Protein AF-A0A953HNF3-F1 (afdb_monomer_lite)

Secondary structure (DSSP, 8-state):
-EE-TTT--S---SSSPPPPGGGEE----SEEEEPPGGGSPTT-S--EEEE--HHHHHHHTTS-TT-EEEEEEE-TTS-EEEEEEEHHHHHHHHHHHHH---

Radius of gyration: 15.06 Å; chains: 1; bounding box: 33×38×39 Å

Sequence (102 aa):
MFRDEAKAPRAWLSGDGLAPASSRASVWATGVSAADAALLAEGRRAGDAWRFPASAADRLARLDPRETFLIEFHFRDGSVARASFEAGDFAAGRAFMAMGAL

pLDDT: mean 91.57, std 6.81, range [53.19, 96.75]

Foldseek 3Di:
DAFQCVQPVDADQPAQDGDPPVRDDDFAFPDKDWDDPVPDDPPDPTDIDTHTDVVVLVVLQPHDQNGKDKDWDADPVRDIDIDIDGSVVSVVVVVDVVVPDD

Structure (mmCIF, N/CA/C/O backbone):
data_AF-A0A953HNF3-F1
#
_entry.id   AF-A0A953HNF3-F1
#
loop_
_atom_site.group_PDB
_atom_site.id
_atom_site.type_symbol
_atom_site.label_atom_id
_atom_site.label_alt_id
_atom_site.label_comp_id
_atom_site.label_asym_id
_atom_site.label_entity_id
_atom_site.label_seq_id
_atom_site.pdbx_PDB_ins_code
_atom_site.Cartn_x
_atom_site.Cartn_y
_atom_site.Cartn_z
_atom_site.occupancy
_atom_site.B_iso_or_equiv
_atom_site.auth_seq_id
_atom_site.auth_comp_id
_atom_site.auth_asym_id
_atom_site.auth_atom_id
_atom_site.pdbx_PDB_model_num
ATOM 1 N N . MET A 1 1 ? 1.333 6.003 -2.895 1.00 94.00 1 MET A N 1
ATOM 2 C CA . MET A 1 1 ? 2.217 6.700 -3.850 1.00 94.00 1 MET A CA 1
ATOM 3 C C . MET A 1 1 ? 3.617 6.117 -3.775 1.00 94.00 1 MET A C 1
ATOM 5 O O . MET A 1 1 ? 4.063 5.815 -2.678 1.00 94.00 1 MET A O 1
ATOM 9 N N . PHE A 1 2 ? 4.302 5.976 -4.907 1.00 95.44 2 PHE A N 1
ATOM 10 C CA . PHE A 1 2 ? 5.684 5.476 -4.997 1.00 95.44 2 PHE A CA 1
ATOM 11 C C . PHE A 1 2 ? 6.364 5.994 -6.276 1.00 95.44 2 PHE A C 1
ATOM 13 O O . PHE A 1 2 ? 5.689 6.602 -7.112 1.00 95.44 2 PHE A O 1
ATOM 20 N N . ARG A 1 3 ? 7.680 5.791 -6.437 1.00 96.06 3 ARG A N 1
ATOM 21 C CA . ARG A 1 3 ? 8.406 6.172 -7.662 1.00 96.06 3 ARG A CA 1
ATOM 22 C C . ARG A 1 3 ? 7.846 5.430 -8.878 1.00 96.06 3 ARG A C 1
ATOM 24 O O . ARG A 1 3 ? 7.698 4.215 -8.869 1.00 96.06 3 ARG A O 1
ATOM 31 N N . ASP A 1 4 ? 7.568 6.163 -9.946 1.00 95.44 4 ASP A N 1
ATOM 32 C CA . ASP A 1 4 ? 7.254 5.582 -11.245 1.00 95.44 4 ASP A CA 1
ATOM 33 C C . ASP A 1 4 ? 8.553 5.265 -11.997 1.00 95.44 4 ASP A C 1
ATOM 35 O O . ASP A 1 4 ? 9.217 6.170 -12.507 1.00 95.44 4 ASP A O 1
ATOM 39 N N . GLU A 1 5 ? 8.919 3.983 -12.066 1.00 93.25 5 GLU A N 1
ATOM 40 C CA . GLU A 1 5 ? 10.135 3.506 -12.740 1.00 93.25 5 GLU A CA 1
ATOM 41 C C . GLU A 1 5 ? 10.223 3.959 -14.204 1.00 93.25 5 GLU A C 1
ATOM 43 O O . GLU A 1 5 ? 11.316 4.230 -14.699 1.00 93.25 5 GLU A O 1
ATOM 48 N N . ALA A 1 6 ? 9.081 4.106 -14.887 1.00 93.06 6 ALA A N 1
ATOM 49 C CA . ALA A 1 6 ? 9.047 4.552 -16.277 1.00 93.06 6 ALA A CA 1
ATOM 50 C C . ALA A 1 6 ? 9.428 6.035 -16.434 1.00 93.06 6 ALA A C 1
ATOM 52 O O . ALA A 1 6 ? 9.939 6.435 -17.477 1.00 93.06 6 ALA A O 1
ATOM 53 N N . LYS A 1 7 ? 9.190 6.857 -15.403 1.00 94.69 7 LYS A N 1
ATOM 54 C CA . LYS A 1 7 ? 9.514 8.296 -15.401 1.00 94.69 7 LYS A CA 1
ATOM 55 C C . LYS A 1 7 ? 10.861 8.593 -14.752 1.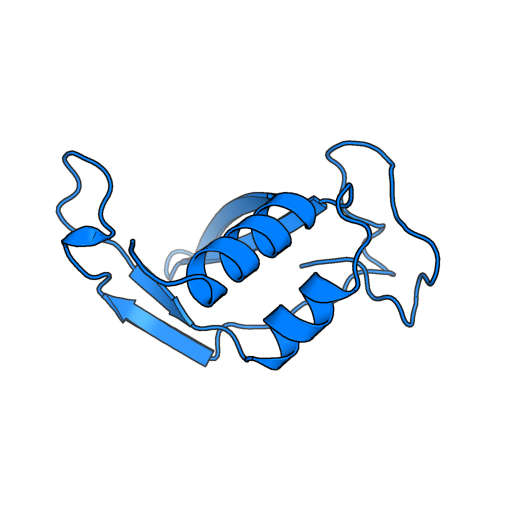00 94.69 7 LYS A C 1
ATOM 57 O O . LYS A 1 7 ? 11.529 9.552 -15.122 1.00 94.69 7 LYS A O 1
ATOM 62 N N . ALA A 1 8 ? 11.247 7.788 -13.769 1.00 93.62 8 ALA A N 1
ATOM 63 C CA . ALA A 1 8 ? 12.510 7.887 -13.059 1.00 93.62 8 ALA A CA 1
ATOM 64 C C . ALA A 1 8 ? 13.106 6.4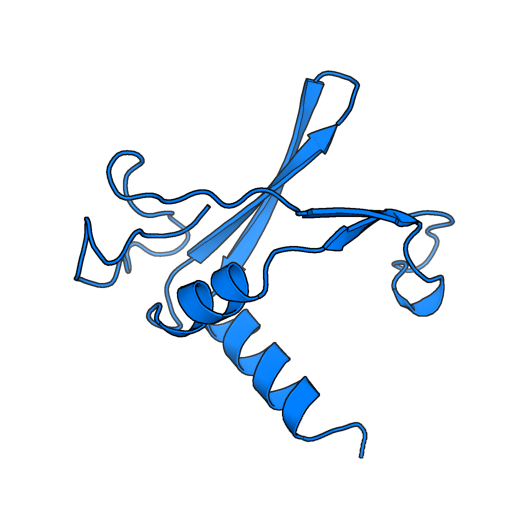80 -12.929 1.00 93.62 8 ALA A C 1
ATOM 66 O O . ALA A 1 8 ? 12.790 5.790 -11.965 1.00 93.62 8 ALA A O 1
ATOM 67 N N . PRO A 1 9 ? 13.958 6.034 -13.868 1.00 91.31 9 PRO A N 1
ATOM 68 C CA . PRO A 1 9 ? 14.482 4.665 -13.871 1.00 91.31 9 PRO A CA 1
ATOM 69 C C . PRO A 1 9 ? 15.503 4.399 -12.757 1.00 91.31 9 PRO A C 1
ATOM 71 O O . PRO A 1 9 ? 15.715 3.254 -12.373 1.00 91.31 9 PRO A O 1
ATOM 74 N N . ARG A 1 10 ? 16.140 5.447 -12.221 1.00 93.44 10 ARG A N 1
ATOM 75 C CA . ARG A 1 10 ? 17.068 5.336 -11.089 1.00 93.44 10 ARG A CA 1
ATOM 76 C C . ARG A 1 10 ? 16.309 5.358 -9.765 1.00 93.44 10 ARG A C 1
ATOM 78 O O . ARG A 1 10 ? 15.346 6.112 -9.632 1.00 93.44 10 ARG A O 1
ATOM 85 N N . ALA A 1 11 ? 16.791 4.575 -8.802 1.00 94.06 11 ALA A N 1
ATOM 86 C CA . ALA A 1 11 ? 16.290 4.587 -7.433 1.00 94.06 11 ALA A CA 1
ATOM 87 C C . ALA A 1 11 ? 16.382 5.990 -6.817 1.00 94.06 11 ALA A C 1
ATOM 89 O O . ALA A 1 11 ? 17.340 6.732 -7.062 1.00 94.06 11 ALA A O 1
ATOM 90 N N . TRP A 1 12 ? 15.387 6.344 -6.010 1.00 91.62 12 TRP A N 1
ATOM 91 C CA . TRP A 1 12 ? 15.348 7.596 -5.272 1.00 91.62 12 TRP A CA 1
ATOM 92 C C . TRP A 1 12 ? 15.779 7.371 -3.822 1.00 91.62 12 TRP A C 1
ATOM 94 O O . TRP A 1 12 ? 14.980 6.994 -2.975 1.00 91.62 12 TRP A O 1
ATOM 104 N N . LEU A 1 13 ? 17.061 7.606 -3.545 1.00 89.62 13 LEU A N 1
ATOM 105 C CA . LEU A 1 13 ? 17.699 7.255 -2.269 1.00 89.62 13 LEU A CA 1
ATOM 106 C C . LEU A 1 13 ? 17.895 8.455 -1.328 1.00 89.62 13 LEU A C 1
ATOM 108 O O . LEU A 1 13 ? 18.818 8.463 -0.517 1.00 89.62 13 LEU A O 1
ATOM 112 N N . SER A 1 14 ? 17.079 9.504 -1.444 1.00 79.38 14 SER A N 1
ATOM 113 C CA . SER A 1 14 ? 17.235 10.742 -0.658 1.00 79.38 14 SER A CA 1
ATOM 114 C C . SER A 1 14 ? 16.780 10.625 0.812 1.00 79.38 14 SER A C 1
ATOM 116 O O . SER A 1 14 ? 16.256 11.594 1.358 1.00 79.38 14 SER A O 1
ATOM 118 N N . GLY A 1 15 ? 16.981 9.474 1.461 1.00 70.19 15 GLY A N 1
ATOM 119 C CA . GLY A 1 15 ? 16.495 9.186 2.819 1.00 70.19 15 GLY A CA 1
ATOM 120 C C . GLY A 1 15 ? 14.974 9.008 2.863 1.00 70.19 15 GLY A C 1
ATOM 121 O O . GLY A 1 15 ? 14.398 8.499 1.906 1.00 70.19 15 GLY A O 1
ATOM 122 N N . ASP A 1 16 ? 14.319 9.498 3.920 1.00 67.81 16 ASP A N 1
ATOM 123 C CA . ASP A 1 16 ? 12.872 9.332 4.203 1.00 67.81 16 ASP A CA 1
ATOM 124 C C . ASP A 1 16 ? 11.918 10.016 3.192 1.00 67.81 16 ASP A C 1
ATOM 126 O O . ASP A 1 16 ? 10.710 10.154 3.413 1.00 67.81 16 ASP A O 1
ATOM 130 N N . GLY A 1 17 ? 12.458 10.537 2.090 1.00 84.88 17 GLY A N 1
ATOM 131 C CA . GLY A 1 17 ? 11.739 11.334 1.110 1.00 84.88 17 GLY A CA 1
ATOM 132 C C . GLY A 1 17 ? 11.187 10.510 -0.048 1.00 84.88 17 GLY A C 1
ATOM 133 O O . GLY A 1 17 ? 11.890 9.732 -0.687 1.00 84.88 17 GLY A O 1
ATOM 134 N N . LEU A 1 18 ? 9.940 10.786 -0.428 1.00 90.38 18 LEU A N 1
ATOM 135 C CA . LEU A 1 18 ? 9.392 10.309 -1.698 1.00 90.38 18 LEU A CA 1
ATOM 136 C C . LEU A 1 18 ? 10.116 10.953 -2.889 1.00 90.38 18 LEU A C 1
ATOM 138 O O . LEU A 1 18 ? 10.467 12.135 -2.841 1.00 90.38 18 LEU A O 1
ATOM 142 N N . ALA A 1 19 ? 10.188 10.223 -4.008 1.00 92.62 19 ALA A N 1
ATOM 143 C CA . ALA A 1 19 ? 10.586 10.769 -5.310 1.00 92.62 19 ALA A CA 1
ATOM 144 C C . ALA A 1 19 ? 9.827 12.073 -5.643 1.00 92.62 19 ALA A C 1
ATOM 146 O O . ALA A 1 19 ? 8.732 12.276 -5.117 1.00 92.62 19 ALA A O 1
ATOM 147 N N . PRO A 1 20 ? 10.327 12.971 -6.509 1.00 91.94 20 PRO A N 1
ATOM 148 C CA . PRO A 1 20 ? 9.620 14.201 -6.869 1.00 91.94 20 PRO A CA 1
ATOM 149 C C . PRO A 1 20 ? 8.211 13.921 -7.397 1.00 91.94 20 PRO A C 1
ATOM 151 O O . PRO A 1 20 ? 7.990 12.905 -8.052 1.00 91.94 20 PRO A O 1
ATOM 154 N N . ALA A 1 21 ? 7.255 14.819 -7.137 1.00 92.94 21 ALA A N 1
ATOM 155 C CA . ALA A 1 21 ? 5.842 14.594 -7.461 1.00 92.94 21 ALA A CA 1
ATOM 156 C C . ALA A 1 21 ? 5.595 14.231 -8.938 1.00 92.94 21 ALA A C 1
ATOM 158 O O . ALA A 1 21 ? 4.781 13.355 -9.225 1.00 92.94 21 ALA A O 1
ATOM 159 N N . SER A 1 22 ? 6.344 14.839 -9.862 1.00 94.06 22 SER A N 1
ATOM 160 C CA . SER A 1 22 ? 6.297 14.548 -11.303 1.00 94.06 22 SER A CA 1
ATOM 161 C C . SER A 1 22 ? 6.672 13.103 -11.660 1.00 94.06 22 SER A C 1
ATOM 163 O O . SER A 1 22 ? 6.207 12.579 -12.674 1.00 94.06 22 SER A O 1
ATOM 165 N N . SER A 1 23 ? 7.459 12.447 -10.809 1.00 94.69 23 SER A N 1
ATOM 166 C CA . SER A 1 23 ? 7.980 11.090 -10.989 1.00 94.69 23 SER A CA 1
ATOM 167 C C . SER A 1 23 ? 7.286 10.066 -10.089 1.00 94.69 23 SER A C 1
ATOM 169 O O . SER A 1 23 ? 7.803 8.965 -9.906 1.00 94.69 23 SER A O 1
ATOM 171 N N . ARG A 1 24 ? 6.134 10.408 -9.498 1.00 95.06 24 ARG A N 1
ATOM 172 C CA . ARG A 1 24 ? 5.335 9.487 -8.679 1.00 95.06 24 ARG A CA 1
ATOM 173 C C . ARG A 1 24 ? 4.257 8.796 -9.502 1.00 95.06 24 ARG A C 1
ATOM 175 O O . ARG A 1 24 ? 3.710 9.351 -10.457 1.00 95.06 24 ARG A O 1
ATOM 182 N N . ALA A 1 25 ? 3.894 7.610 -9.040 1.00 95.25 25 ALA A N 1
ATOM 183 C CA . ALA A 1 25 ? 2.661 6.935 -9.383 1.00 95.25 25 ALA A CA 1
ATOM 184 C C . ALA A 1 25 ? 1.772 6.751 -8.147 1.00 95.25 25 ALA A C 1
ATOM 186 O O . ALA A 1 25 ? 2.248 6.575 -7.020 1.00 95.25 25 ALA A O 1
ATOM 187 N N . SER A 1 26 ? 0.465 6.734 -8.397 1.00 95.12 26 SER A N 1
ATOM 188 C CA . SER A 1 26 ? -0.574 6.440 -7.413 1.00 95.12 26 SER A CA 1
ATOM 189 C C . SER A 1 26 ? -1.410 5.266 -7.898 1.00 95.12 26 SER A C 1
ATOM 191 O 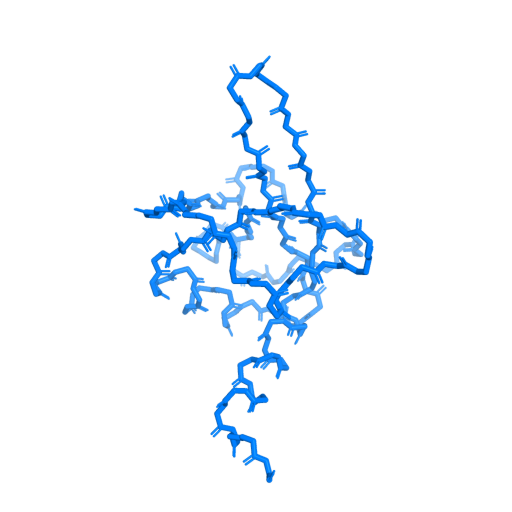O . SER A 1 26 ? -1.665 5.123 -9.093 1.00 95.12 26 SER A O 1
ATOM 193 N N . VAL A 1 27 ? -1.828 4.422 -6.961 1.00 95.12 27 VAL A N 1
ATOM 194 C CA . VAL A 1 27 ? -2.773 3.333 -7.198 1.00 95.12 27 VAL A CA 1
ATOM 195 C C . VAL A 1 27 ? -3.825 3.428 -6.106 1.00 95.12 27 VAL A C 1
ATOM 197 O O . VAL A 1 27 ? -3.477 3.531 -4.931 1.00 95.12 27 VAL A O 1
ATOM 200 N N . TRP A 1 28 ? -5.093 3.427 -6.502 1.00 95.75 28 TRP A N 1
ATOM 201 C CA . TRP A 1 28 ? -6.210 3.420 -5.566 1.00 95.75 28 TRP A CA 1
ATOM 202 C C . TRP A 1 28 ? -6.462 2.011 -5.034 1.00 95.75 28 TRP A C 1
ATOM 204 O O . TRP A 1 28 ? -6.235 1.018 -5.732 1.00 95.75 28 TRP A O 1
ATOM 214 N N . ALA A 1 29 ? -6.953 1.930 -3.800 1.00 96.00 29 ALA A N 1
ATOM 215 C CA . ALA A 1 29 ? -7.504 0.691 -3.277 1.00 96.00 29 ALA A CA 1
ATOM 216 C C . ALA A 1 29 ? -8.703 0.246 -4.135 1.00 96.00 29 ALA A C 1
ATOM 218 O O . ALA A 1 29 ? -9.470 1.069 -4.632 1.00 96.00 29 ALA A O 1
ATOM 219 N N . THR A 1 30 ? -8.865 -1.062 -4.304 1.00 96.75 30 THR A N 1
ATOM 220 C CA . THR A 1 30 ? -10.015 -1.678 -4.984 1.00 96.75 30 THR A CA 1
ATOM 221 C C . THR A 1 30 ? -11.170 -1.962 -4.036 1.00 96.75 30 THR A C 1
ATOM 223 O O . THR A 1 30 ? -12.267 -2.273 -4.489 1.00 96.75 30 THR A O 1
ATOM 226 N N . GLY A 1 31 ? -10.943 -1.858 -2.727 1.00 95.06 31 GLY 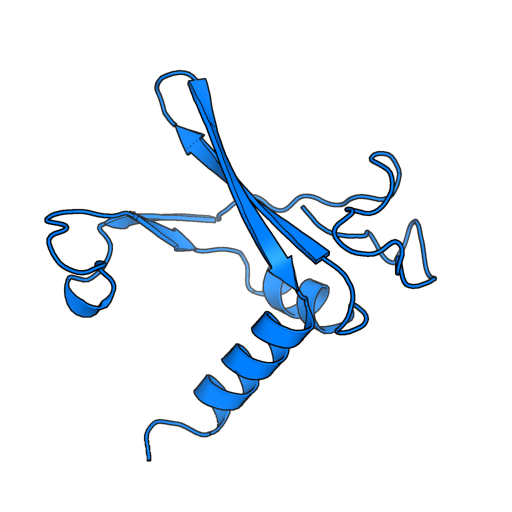A N 1
ATOM 227 C CA . GLY A 1 31 ? -11.988 -1.992 -1.728 1.00 95.06 31 GLY A CA 1
ATOM 228 C C . GLY A 1 31 ? -11.498 -1.670 -0.324 1.00 95.06 31 GLY A C 1
ATOM 229 O O . GLY A 1 31 ? -10.299 -1.713 -0.038 1.00 95.06 31 GLY A O 1
ATOM 230 N N . VAL A 1 32 ? -12.462 -1.378 0.541 1.00 94.25 32 VAL A N 1
ATOM 231 C CA . VAL A 1 32 ? -12.287 -1.217 1.982 1.00 94.25 32 VAL A CA 1
ATOM 232 C C . VAL A 1 32 ? -13.354 -2.052 2.687 1.00 94.25 32 VAL A C 1
ATOM 234 O O . VAL A 1 32 ? -14.502 -2.103 2.240 1.00 94.25 32 VAL A O 1
ATOM 237 N N . SER A 1 33 ? -12.975 -2.740 3.755 1.00 95.12 33 SER A N 1
ATOM 238 C CA . SER A 1 33 ? -13.879 -3.508 4.613 1.00 95.12 33 SER A CA 1
ATOM 239 C C . SER A 1 33 ? -13.494 -3.321 6.075 1.00 95.12 33 SER A C 1
ATOM 241 O O . SER A 1 33 ? -12.406 -2.830 6.365 1.00 95.12 33 SER A O 1
ATOM 243 N N . ALA A 1 34 ? -14.345 -3.762 7.003 1.00 95.69 34 ALA A N 1
ATOM 244 C CA . ALA A 1 34 ? -13.932 -3.876 8.399 1.00 95.69 34 ALA A CA 1
ATOM 245 C C . ALA A 1 34 ? -12.704 -4.798 8.507 1.00 95.69 34 ALA A C 1
ATOM 247 O O . ALA A 1 34 ? -12.627 -5.822 7.817 1.00 95.69 34 ALA A O 1
ATOM 248 N N . ALA A 1 35 ? -11.737 -4.408 9.334 1.00 95.88 35 ALA A N 1
ATOM 249 C CA . ALA A 1 35 ? -10.580 -5.231 9.651 1.00 95.88 35 ALA A CA 1
ATOM 250 C C . ALA A 1 35 ? -10.984 -6.418 10.534 1.00 95.88 35 ALA A C 1
ATOM 252 O O . ALA A 1 35 ? -11.871 -6.302 11.382 1.00 95.88 35 ALA A O 1
ATOM 253 N N . ASP A 1 36 ? -10.301 -7.547 10.345 1.00 94.75 36 ASP A N 1
ATOM 254 C CA . ASP A 1 36 ? -10.407 -8.690 11.249 1.00 94.75 36 ASP A CA 1
ATOM 255 C C . ASP A 1 36 ? -9.914 -8.303 12.653 1.00 94.75 36 ASP A C 1
ATOM 257 O O . ASP A 1 36 ? -8.968 -7.521 12.789 1.00 94.75 36 ASP A O 1
ATOM 261 N N . ALA A 1 37 ? -10.536 -8.856 13.698 1.00 93.06 37 ALA A N 1
ATOM 262 C CA . ALA A 1 37 ? -10.168 -8.579 15.083 1.00 93.06 37 ALA A CA 1
ATOM 263 C C . ALA A 1 37 ? -8.688 -8.889 15.375 1.00 93.06 37 ALA A C 1
ATOM 265 O O . ALA A 1 37 ? -8.062 -8.169 16.149 1.00 93.06 37 ALA A O 1
ATOM 266 N N . ALA A 1 38 ? -8.112 -9.901 14.717 1.00 92.25 38 ALA A N 1
ATOM 267 C CA . ALA A 1 38 ? -6.704 -10.270 14.853 1.00 92.25 38 ALA A CA 1
ATOM 268 C C . ALA A 1 38 ? -5.729 -9.239 14.252 1.00 92.25 38 ALA A C 1
ATOM 270 O O . ALA A 1 38 ? -4.538 -9.279 14.550 1.00 92.25 38 ALA A O 1
ATOM 271 N N . LEU A 1 39 ? -6.212 -8.321 13.409 1.00 89.94 39 LEU A N 1
ATOM 272 C CA . LEU A 1 39 ? -5.413 -7.247 12.804 1.00 89.94 39 LEU A CA 1
ATOM 273 C C . LEU A 1 39 ? -5.524 -5.922 13.571 1.00 89.94 39 LEU A C 1
ATOM 275 O O . LEU A 1 39 ? -4.866 -4.943 13.212 1.00 89.94 39 LEU A O 1
ATOM 279 N N . LEU A 1 40 ? -6.376 -5.854 14.597 1.00 94.31 40 LEU A N 1
ATOM 280 C CA . LEU A 1 40 ? -6.555 -4.645 15.388 1.00 94.31 40 LEU A CA 1
ATOM 281 C C . LEU A 1 40 ? -5.383 -4.462 16.353 1.00 94.31 40 LEU A C 1
ATOM 283 O O . LEU A 1 40 ? -4.976 -5.388 17.051 1.00 94.31 40 LEU A O 1
ATOM 287 N N . ALA A 1 41 ? -4.872 -3.233 16.433 1.00 90.69 41 ALA A N 1
ATOM 288 C CA . ALA A 1 41 ? -3.919 -2.871 17.474 1.00 90.69 41 ALA A CA 1
ATOM 289 C C . ALA A 1 41 ? -4.555 -3.003 18.870 1.00 90.69 41 ALA A C 1
ATOM 291 O O . ALA A 1 41 ? -5.774 -2.874 19.030 1.00 90.69 41 ALA A O 1
ATOM 292 N N . GLU A 1 42 ? -3.724 -3.218 19.890 1.00 94.19 42 GLU A N 1
ATOM 293 C CA . GLU A 1 42 ? -4.184 -3.410 21.265 1.00 94.19 42 GLU A CA 1
ATOM 294 C C . GLU A 1 42 ? -5.104 -2.267 21.733 1.00 94.19 42 GLU A C 1
ATOM 296 O O . GLU A 1 42 ? -4.870 -1.083 21.476 1.00 94.19 42 GLU A O 1
ATOM 301 N N . GLY A 1 43 ? -6.211 -2.637 22.382 1.00 93.69 43 GLY A N 1
ATOM 302 C CA . GLY A 1 43 ? -7.220 -1.695 22.870 1.00 93.69 43 GLY A CA 1
ATOM 303 C C . GLY A 1 43 ? -8.121 -1.079 21.790 1.00 93.69 43 GLY A C 1
ATOM 304 O O . GLY A 1 43 ? -9.034 -0.316 22.122 1.00 93.69 43 GLY A O 1
ATOM 305 N N . ARG A 1 44 ? -7.929 -1.397 20.502 1.00 95.38 44 ARG A N 1
ATOM 306 C CA . ARG A 1 44 ? -8.795 -0.912 19.417 1.00 95.38 44 ARG A CA 1
ATOM 307 C C . ARG A 1 44 ? -9.996 -1.834 19.228 1.00 95.38 44 ARG A C 1
ATOM 309 O O . ARG A 1 44 ? -9.865 -3.047 19.163 1.00 95.38 44 ARG A O 1
ATOM 316 N N . ARG A 1 45 ? -11.185 -1.232 19.108 1.00 94.38 45 ARG A N 1
ATOM 317 C CA . ARG A 1 45 ? -12.458 -1.955 18.900 1.00 94.38 45 ARG A CA 1
ATOM 318 C C . ARG A 1 45 ? -12.887 -2.056 17.434 1.00 94.38 45 ARG A C 1
ATOM 320 O O . ARG A 1 45 ? -13.817 -2.788 17.130 1.00 94.38 45 ARG A O 1
ATOM 327 N N . ALA A 1 46 ? -12.262 -1.278 16.554 1.00 94.06 46 ALA A N 1
ATOM 328 C CA . ALA A 1 46 ? -12.574 -1.226 15.132 1.00 94.06 46 ALA A CA 1
ATOM 329 C C . ALA A 1 46 ? -11.359 -0.736 14.336 1.00 94.06 46 ALA A C 1
ATOM 331 O O . ALA A 1 46 ? -10.496 -0.029 14.874 1.00 94.06 46 ALA A O 1
ATOM 332 N N . GLY A 1 47 ? -11.336 -1.087 13.055 1.00 92.88 47 GLY A N 1
ATOM 333 C CA . GLY A 1 47 ? -10.338 -0.685 12.073 1.00 92.88 47 GLY A CA 1
ATOM 334 C C . GLY A 1 47 ? -10.787 -1.075 10.667 1.00 92.88 47 GLY A C 1
ATOM 335 O O . GLY A 1 47 ? -11.745 -1.835 10.514 1.00 92.88 47 GLY A O 1
ATOM 336 N N . ASP A 1 48 ? -10.077 -0.569 9.662 1.00 93.19 48 ASP A N 1
ATOM 337 C CA . ASP A 1 48 ? -10.365 -0.823 8.250 1.00 93.19 48 ASP A CA 1
ATOM 338 C C . ASP A 1 48 ? -9.258 -1.667 7.612 1.00 93.19 48 ASP A C 1
ATOM 340 O O . ASP A 1 48 ? -8.069 -1.404 7.800 1.00 93.19 48 ASP A O 1
ATOM 344 N N . ALA A 1 49 ? -9.651 -2.648 6.803 1.00 94.00 49 ALA A N 1
ATOM 345 C CA . ALA A 1 49 ? -8.769 -3.395 5.920 1.00 94.00 49 ALA A CA 1
ATOM 346 C C . ALA A 1 49 ? -8.916 -2.872 4.487 1.00 94.00 49 ALA A C 1
ATOM 348 O O . ALA A 1 49 ? -10.003 -2.873 3.906 1.00 94.00 49 ALA A O 1
ATOM 349 N N . TRP A 1 50 ? -7.798 -2.441 3.907 1.00 93.62 50 TRP A N 1
ATOM 350 C CA . TRP A 1 50 ? -7.744 -1.848 2.573 1.00 93.62 50 TRP A CA 1
ATOM 351 C C . TRP A 1 50 ? -7.113 -2.833 1.596 1.00 93.62 50 TRP A C 1
ATOM 353 O O . TRP A 1 50 ? -6.003 -3.319 1.818 1.00 93.62 50 TRP A O 1
ATOM 363 N N . ARG A 1 51 ? -7.809 -3.127 0.495 1.00 94.62 51 ARG A N 1
ATOM 364 C CA . ARG A 1 51 ? -7.309 -4.022 -0.552 1.00 94.62 51 ARG A CA 1
ATOM 365 C C . ARG A 1 51 ? -6.812 -3.211 -1.737 1.00 94.62 51 ARG A C 1
ATOM 367 O O . ARG A 1 51 ? -7.540 -2.384 -2.274 1.00 94.62 51 ARG A O 1
ATOM 374 N N . PHE A 1 52 ? -5.593 -3.493 -2.177 1.00 94.75 52 PHE A N 1
ATOM 375 C CA . PHE A 1 52 ? -4.996 -2.903 -3.374 1.00 94.75 52 PHE A CA 1
ATOM 376 C C . PHE A 1 52 ? -4.942 -3.934 -4.516 1.00 94.75 52 PHE A C 1
ATOM 378 O O . PHE A 1 52 ? -4.936 -5.139 -4.246 1.00 94.75 52 PHE A O 1
ATOM 385 N N . PRO A 1 53 ? -4.898 -3.502 -5.792 1.00 95.69 53 PRO A N 1
ATOM 386 C CA . PRO A 1 53 ? -4.652 -4.406 -6.914 1.00 95.69 53 PRO A CA 1
ATOM 387 C C . PRO A 1 53 ? -3.329 -5.164 -6.754 1.00 95.69 53 PRO A C 1
ATOM 389 O O . PRO A 1 53 ? -2.340 -4.580 -6.311 1.00 95.69 53 PRO A O 1
ATOM 392 N N . ALA A 1 54 ? -3.270 -6.417 -7.218 1.00 91.38 54 ALA A N 1
ATOM 393 C CA . ALA A 1 54 ? -2.030 -7.205 -7.223 1.00 91.38 54 ALA A CA 1
ATOM 394 C C . ALA A 1 54 ? -0.883 -6.487 -7.963 1.00 91.38 54 ALA A C 1
ATOM 396 O O . ALA A 1 54 ? 0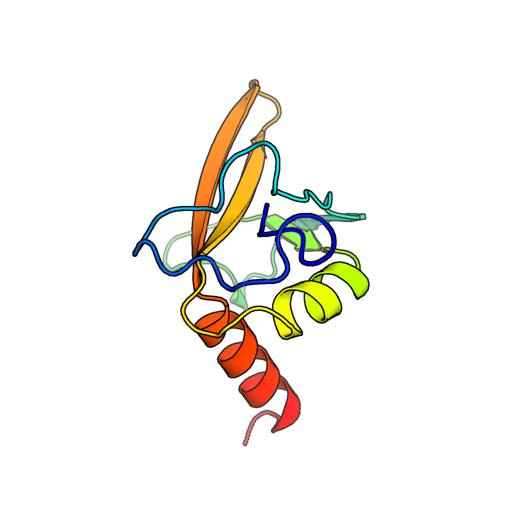.257 -6.493 -7.506 1.00 91.38 54 ALA A O 1
ATOM 397 N N . SER A 1 55 ? -1.203 -5.740 -9.025 1.00 92.69 55 SER A N 1
ATOM 398 C CA . SER A 1 55 ? -0.221 -4.943 -9.767 1.00 92.69 55 SER A CA 1
ATOM 399 C C . SER A 1 55 ? 0.472 -3.867 -8.922 1.00 92.69 55 SER A C 1
ATOM 401 O O . SER A 1 55 ? 1.583 -3.461 -9.256 1.00 92.69 55 SER A O 1
ATOM 403 N N . ALA A 1 56 ? -0.131 -3.400 -7.821 1.00 93.88 56 ALA A N 1
ATOM 404 C CA . ALA A 1 56 ? 0.545 -2.503 -6.886 1.00 93.88 56 ALA A CA 1
ATOM 405 C C . ALA A 1 56 ? 1.692 -3.228 -6.172 1.00 93.88 56 ALA A C 1
ATOM 407 O O . ALA A 1 56 ? 2.798 -2.697 -6.104 1.00 93.88 56 ALA A O 1
ATOM 408 N N . ALA A 1 57 ? 1.453 -4.461 -5.717 1.00 91.19 57 ALA A N 1
ATOM 409 C CA . ALA A 1 57 ? 2.476 -5.296 -5.100 1.00 91.19 57 ALA A CA 1
ATOM 410 C C . ALA A 1 57 ? 3.623 -5.586 -6.077 1.00 91.19 57 ALA A C 1
ATOM 412 O O . ALA A 1 57 ? 4.792 -5.475 -5.704 1.00 91.19 57 ALA A O 1
ATOM 413 N N . ASP A 1 58 ? 3.317 -5.913 -7.334 1.00 91.44 58 ASP A N 1
ATOM 414 C CA . ASP A 1 58 ? 4.339 -6.182 -8.356 1.00 91.44 58 ASP A CA 1
ATOM 415 C C . ASP A 1 58 ? 5.202 -4.954 -8.654 1.00 91.44 58 ASP A C 1
ATOM 417 O O . ASP A 1 58 ? 6.393 -5.079 -8.920 1.00 91.44 58 ASP A O 1
ATOM 421 N N . ARG A 1 59 ? 4.615 -3.754 -8.600 1.00 93.56 59 ARG A N 1
ATOM 422 C CA . ARG A 1 59 ? 5.343 -2.491 -8.788 1.00 93.56 59 ARG A CA 1
ATOM 423 C C . ARG A 1 59 ? 6.227 -2.162 -7.593 1.00 93.56 59 ARG A C 1
ATOM 425 O O . ARG A 1 59 ? 7.393 -1.848 -7.783 1.00 93.56 59 ARG A O 1
ATOM 432 N N . LEU A 1 60 ? 5.708 -2.298 -6.372 1.00 94.31 60 LEU A N 1
ATOM 433 C CA . LEU A 1 60 ? 6.510 -2.117 -5.158 1.00 94.31 60 LEU A CA 1
ATOM 434 C C . LEU A 1 60 ? 7.677 -3.119 -5.091 1.00 94.31 60 LEU A C 1
ATOM 436 O O . LEU A 1 60 ? 8.737 -2.779 -4.587 1.00 94.31 60 LEU A O 1
ATOM 440 N N . ALA A 1 61 ? 7.515 -4.321 -5.663 1.00 91.88 61 ALA A N 1
ATOM 441 C CA . ALA A 1 61 ? 8.564 -5.343 -5.753 1.00 91.88 61 ALA A CA 1
ATOM 442 C C . ALA A 1 61 ? 9.828 -4.924 -6.500 1.00 91.88 61 ALA A C 1
ATOM 444 O O . ALA A 1 61 ? 10.873 -5.532 -6.298 1.00 91.88 61 ALA A O 1
ATOM 445 N N . ARG A 1 62 ? 9.694 -3.978 -7.430 1.00 92.81 62 ARG A N 1
ATOM 446 C CA . ARG A 1 62 ? 10.765 -3.578 -8.345 1.00 92.81 62 ARG A CA 1
ATOM 447 C C . ARG A 1 62 ? 11.521 -2.341 -7.879 1.00 92.81 62 ARG A C 1
ATOM 449 O O . ARG A 1 62 ? 12.514 -1.967 -8.497 1.00 92.81 62 ARG A O 1
ATOM 456 N N . LEU A 1 63 ? 11.050 -1.697 -6.815 1.00 95.00 63 LEU A N 1
ATOM 457 C CA . LEU A 1 63 ? 11.765 -0.590 -6.199 1.00 95.00 63 LEU A CA 1
ATOM 458 C C . LEU A 1 63 ? 13.042 -1.101 -5.525 1.00 95.00 63 LEU A C 1
ATOM 460 O O . LEU A 1 63 ? 13.109 -2.255 -5.095 1.00 95.00 63 LEU A O 1
ATOM 464 N N . ASP A 1 64 ? 14.051 -0.237 -5.419 1.00 95.06 64 ASP A N 1
ATOM 465 C CA . ASP A 1 64 ? 15.196 -0.532 -4.562 1.00 95.06 64 ASP A CA 1
ATOM 466 C C . ASP A 1 64 ? 14.694 -0.623 -3.107 1.00 95.06 64 ASP A C 1
ATOM 468 O O . ASP A 1 64 ? 13.885 0.216 -2.699 1.00 95.06 64 ASP A O 1
ATOM 472 N N . PRO A 1 65 ? 15.133 -1.619 -2.313 1.00 94.31 65 PRO A N 1
ATOM 473 C CA . PRO A 1 65 ? 14.653 -1.821 -0.946 1.00 94.31 65 PRO A CA 1
ATOM 474 C C . PRO A 1 65 ? 14.749 -0.592 -0.035 1.00 94.31 65 PRO A C 1
ATOM 476 O O . PRO A 1 65 ? 13.990 -0.497 0.921 1.00 94.31 65 PRO A O 1
ATOM 479 N N . ARG A 1 66 ? 15.655 0.345 -0.332 1.00 93.38 66 ARG A N 1
ATOM 480 C CA . ARG A 1 66 ? 15.871 1.570 0.450 1.00 93.38 66 ARG A CA 1
ATOM 481 C C . ARG A 1 66 ? 14.925 2.712 0.076 1.00 93.38 66 ARG A C 1
ATOM 483 O O . ARG A 1 66 ? 15.029 3.797 0.635 1.00 93.38 66 ARG A O 1
ATOM 490 N N . GLU A 1 67 ? 14.062 2.528 -0.919 1.00 95.19 67 GLU A N 1
ATOM 491 C CA . GLU A 1 67 ? 13.127 3.568 -1.341 1.00 95.19 67 GLU A CA 1
ATOM 492 C C . GLU A 1 67 ? 11.881 3.597 -0.461 1.00 95.19 67 GLU A C 1
ATOM 494 O O . GLU A 1 67 ? 11.234 2.573 -0.236 1.00 95.19 67 GLU A O 1
ATOM 499 N N . THR A 1 68 ? 11.482 4.796 -0.039 1.00 94.81 68 THR A N 1
ATOM 500 C CA . THR A 1 68 ? 10.226 5.011 0.681 1.00 94.81 68 THR A CA 1
ATOM 501 C C . THR A 1 68 ? 9.026 5.041 -0.272 1.00 94.81 68 THR A C 1
ATOM 503 O O . THR A 1 68 ? 9.054 5.664 -1.340 1.00 94.81 68 THR A O 1
ATOM 506 N N . PHE A 1 69 ? 7.912 4.448 0.151 1.00 94.44 69 PHE A N 1
ATOM 507 C CA . PHE A 1 69 ? 6.587 4.665 -0.420 1.00 94.44 69 PHE A CA 1
ATOM 508 C C . PHE A 1 69 ? 5.587 5.106 0.653 1.00 94.44 69 PHE A C 1
ATOM 510 O O . PHE A 1 69 ? 5.818 4.969 1.851 1.00 94.44 69 PHE A O 1
ATOM 517 N N . LEU A 1 70 ? 4.462 5.666 0.212 1.00 94.94 70 LEU A N 1
ATOM 518 C CA . LEU A 1 70 ? 3.436 6.230 1.087 1.00 94.94 70 LEU A CA 1
ATOM 519 C C . LEU A 1 70 ? 2.078 5.580 0.832 1.00 94.94 70 LEU A C 1
ATOM 521 O O . LEU A 1 70 ? 1.663 5.445 -0.323 1.00 94.94 70 LEU A O 1
ATOM 525 N N . ILE A 1 71 ? 1.346 5.265 1.893 1.00 94.81 71 ILE A N 1
ATOM 526 C CA . ILE A 1 71 ? -0.088 4.976 1.846 1.00 94.81 71 ILE A CA 1
ATOM 527 C C . ILE A 1 71 ? -0.831 6.198 2.385 1.00 94.81 71 ILE A C 1
ATOM 529 O O . ILE A 1 71 ? -0.512 6.708 3.459 1.00 94.81 71 ILE A O 1
ATOM 533 N N . GLU A 1 72 ? -1.807 6.678 1.617 1.00 95.19 72 GLU A N 1
ATOM 534 C CA . GLU A 1 72 ? -2.687 7.777 2.014 1.00 95.19 72 GLU A CA 1
ATOM 535 C C . GLU A 1 72 ? -4.098 7.227 2.240 1.00 95.19 72 GLU A C 1
ATOM 537 O O . GLU A 1 72 ? -4.679 6.602 1.351 1.00 95.19 72 GLU A O 1
ATOM 542 N N . PHE A 1 73 ? -4.638 7.454 3.435 1.00 93.81 73 PHE A N 1
ATOM 543 C CA . PHE A 1 73 ? -5.988 7.070 3.831 1.00 93.81 73 PHE A CA 1
ATOM 544 C C . PHE A 1 73 ? -6.879 8.302 3.768 1.00 93.81 73 PHE A C 1
ATOM 546 O O . PHE A 1 73 ? -6.681 9.244 4.532 1.00 93.81 73 PHE A O 1
ATOM 553 N N . HIS A 1 74 ? -7.841 8.297 2.850 1.00 91.31 74 HIS A N 1
ATOM 554 C CA . HIS A 1 74 ? -8.781 9.397 2.661 1.00 91.31 74 HIS A CA 1
ATOM 555 C C . HIS A 1 74 ? -10.090 9.089 3.387 1.00 91.31 74 HIS A C 1
ATOM 557 O O . HIS A 1 74 ? -10.744 8.089 3.084 1.00 91.31 74 HIS A O 1
ATOM 563 N N . PHE A 1 75 ? -10.484 9.955 4.317 1.00 87.94 75 PHE A N 1
ATOM 564 C CA . PHE A 1 75 ? -11.697 9.788 5.113 1.00 87.94 75 PHE A CA 1
ATOM 565 C C . PHE A 1 75 ? -12.842 10.667 4.603 1.00 87.94 75 PHE A C 1
ATOM 567 O O . PHE A 1 75 ? -12.650 11.631 3.861 1.00 87.94 75 PHE A O 1
ATOM 574 N N . ARG A 1 76 ? -14.074 10.322 4.998 1.00 87.12 76 ARG A N 1
ATOM 575 C CA . ARG A 1 76 ? -15.297 11.007 4.538 1.00 87.12 76 ARG A CA 1
ATOM 576 C C . ARG A 1 76 ? -15.364 12.474 4.971 1.00 87.12 76 ARG A C 1
ATOM 578 O O . ARG A 1 76 ? -15.992 13.271 4.285 1.00 87.12 76 ARG A O 1
ATOM 585 N N . ASP A 1 77 ? -14.727 12.819 6.084 1.00 91.62 77 ASP A N 1
ATOM 586 C CA . ASP A 1 77 ? -14.615 14.196 6.577 1.00 91.62 77 ASP A CA 1
ATOM 587 C C . ASP A 1 77 ? -13.592 15.040 5.790 1.00 91.62 77 ASP A C 1
ATOM 589 O O . ASP A 1 77 ? -13.375 16.207 6.108 1.00 91.62 77 ASP A O 1
ATOM 593 N N . GLY A 1 78 ? -12.974 14.463 4.753 1.00 92.81 78 GLY A N 1
ATOM 594 C CA . GLY A 1 78 ? -11.961 15.108 3.926 1.00 92.81 78 GLY A CA 1
ATOM 595 C C . GLY A 1 78 ? -10.554 15.052 4.520 1.00 92.81 78 GLY A C 1
ATOM 596 O O . GLY A 1 78 ? -9.613 15.505 3.868 1.00 92.81 78 GLY A O 1
ATOM 597 N N . SER A 1 79 ? -10.381 14.489 5.721 1.00 94.19 79 SER A N 1
ATOM 598 C CA . SER A 1 79 ? -9.059 14.310 6.314 1.00 94.19 79 SER A CA 1
ATOM 599 C C . SER A 1 79 ? -8.260 13.221 5.591 1.00 94.19 79 SER A C 1
ATOM 601 O O . SER A 1 79 ? -8.812 12.290 4.992 1.00 94.19 79 SER A O 1
ATOM 603 N N . VAL A 1 80 ? -6.930 13.357 5.631 1.00 94.56 80 VAL A N 1
ATOM 604 C CA . VAL A 1 80 ? -5.994 12.393 5.044 1.00 94.56 80 VAL A CA 1
ATOM 605 C C . VAL A 1 80 ? -4.976 11.975 6.095 1.00 94.56 80 VAL A C 1
ATOM 607 O O . VAL A 1 80 ? -4.197 12.806 6.564 1.00 94.56 80 VAL A O 1
ATOM 610 N N . ALA A 1 81 ? -4.951 10.687 6.435 1.00 93.81 81 ALA A N 1
ATOM 611 C CA . ALA A 1 81 ? -3.854 10.108 7.207 1.00 93.81 81 ALA A CA 1
ATOM 612 C C . ALA A 1 81 ? -2.797 9.522 6.269 1.00 93.81 81 ALA A C 1
ATOM 614 O O . ALA A 1 81 ? -3.104 9.030 5.184 1.00 93.81 81 ALA A O 1
ATOM 615 N N . ARG A 1 82 ? -1.535 9.573 6.693 1.00 94.56 82 ARG A N 1
ATOM 616 C CA . ARG A 1 82 ? -0.384 9.131 5.905 1.00 94.56 82 ARG A CA 1
ATOM 617 C C . ARG A 1 82 ? 0.440 8.129 6.694 1.00 94.56 82 ARG A C 1
ATOM 619 O O . ARG A 1 82 ? 0.715 8.366 7.866 1.00 94.56 82 ARG A O 1
ATOM 626 N N . ALA A 1 83 ? 0.857 7.056 6.033 1.00 92.94 83 ALA A N 1
ATOM 627 C CA . ALA A 1 83 ? 1.816 6.095 6.560 1.00 92.94 83 ALA A CA 1
ATOM 628 C C . ALA A 1 83 ? 2.937 5.863 5.538 1.00 92.94 83 ALA A C 1
ATOM 630 O O . ALA A 1 83 ? 2.661 5.528 4.383 1.00 92.94 83 ALA A O 1
ATOM 631 N N . SER A 1 84 ? 4.181 6.069 5.964 1.00 93.06 84 SER A N 1
ATOM 632 C CA . SER A 1 84 ? 5.384 5.833 5.160 1.00 93.06 84 SER A CA 1
ATOM 633 C C . SER A 1 84 ? 5.961 4.454 5.460 1.00 93.06 84 SER A C 1
ATOM 635 O O . SER A 1 84 ? 5.929 4.014 6.606 1.00 93.06 84 SER A O 1
ATOM 637 N N . PHE A 1 85 ? 6.503 3.804 4.436 1.00 92.81 85 PHE A N 1
ATOM 638 C CA . PHE A 1 85 ? 7.120 2.479 4.510 1.00 92.81 85 PHE A CA 1
ATOM 639 C C . PHE A 1 85 ? 8.339 2.425 3.595 1.00 92.81 85 PHE A C 1
ATOM 641 O O . PHE A 1 85 ? 8.363 3.123 2.579 1.00 92.81 85 PHE A O 1
ATOM 648 N N . GLU A 1 86 ? 9.306 1.560 3.888 1.00 94.25 86 GLU A N 1
ATOM 649 C CA . GLU A 1 86 ? 10.366 1.228 2.936 1.00 94.25 86 GLU A CA 1
ATOM 650 C C . GLU A 1 86 ? 9.944 0.062 2.033 1.00 94.25 86 GLU A C 1
ATOM 652 O O . GLU A 1 86 ? 9.228 -0.858 2.440 1.00 94.25 86 GLU A O 1
ATOM 657 N N . ALA A 1 87 ? 10.401 0.061 0.780 1.00 94.69 87 ALA A N 1
ATOM 658 C CA . ALA A 1 87 ? 10.165 -1.052 -0.138 1.00 94.69 87 ALA A CA 1
ATOM 659 C C . ALA A 1 87 ? 10.753 -2.375 0.396 1.00 94.69 87 ALA A C 1
ATOM 661 O O . ALA A 1 87 ? 10.202 -3.449 0.134 1.00 94.69 87 ALA A O 1
ATOM 662 N N . GLY A 1 88 ? 11.830 -2.301 1.185 1.00 94.06 88 GLY A N 1
ATOM 663 C CA . GLY A 1 88 ? 12.436 -3.429 1.885 1.00 94.06 88 GLY A CA 1
ATOM 664 C C . GLY A 1 88 ? 11.489 -4.109 2.874 1.00 94.06 88 GLY A C 1
ATOM 665 O O . GLY A 1 88 ? 11.384 -5.336 2.847 1.00 94.06 88 GLY A O 1
ATOM 666 N N . ASP A 1 89 ? 10.729 -3.342 3.664 1.00 91.75 89 ASP A N 1
ATOM 667 C CA . ASP A 1 89 ? 9.731 -3.883 4.603 1.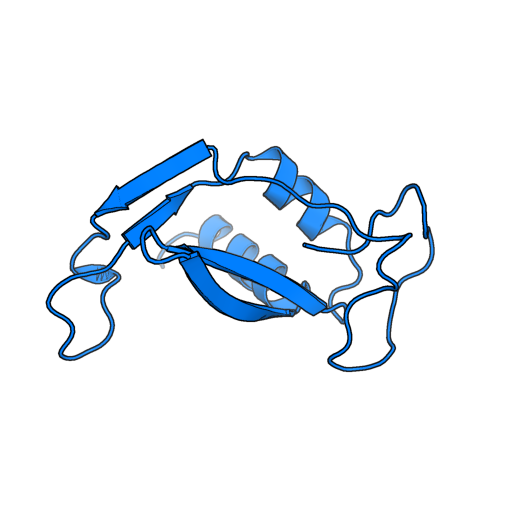00 91.75 89 ASP A CA 1
ATOM 668 C C . ASP A 1 89 ? 8.663 -4.692 3.867 1.00 91.75 89 ASP A C 1
ATOM 670 O O . ASP A 1 89 ? 8.266 -5.784 4.278 1.00 91.75 89 ASP A O 1
ATOM 674 N N . PHE A 1 90 ? 8.222 -4.175 2.719 1.00 92.75 90 PHE A N 1
ATOM 675 C CA . PHE A 1 90 ? 7.246 -4.856 1.882 1.00 92.75 90 PHE A CA 1
ATOM 676 C C . PHE A 1 90 ? 7.803 -6.158 1.286 1.00 92.75 90 PHE A C 1
ATOM 678 O O . PHE A 1 90 ? 7.111 -7.181 1.253 1.00 92.75 90 PHE A O 1
ATOM 685 N N . ALA A 1 91 ? 9.060 -6.144 0.832 1.00 91.19 91 ALA A N 1
ATOM 686 C CA . ALA A 1 91 ? 9.737 -7.341 0.343 1.00 91.19 91 ALA A CA 1
ATOM 687 C C . ALA A 1 91 ? 9.876 -8.403 1.448 1.00 91.19 91 ALA A C 1
ATOM 689 O O . ALA A 1 91 ? 9.564 -9.572 1.206 1.00 91.19 91 ALA A O 1
ATOM 690 N N . ALA A 1 92 ? 10.254 -7.992 2.663 1.00 91.25 92 ALA A N 1
ATOM 691 C CA . ALA A 1 92 ? 10.336 -8.867 3.829 1.00 91.25 92 ALA A CA 1
ATOM 692 C C . ALA A 1 92 ? 8.967 -9.466 4.188 1.00 91.25 92 ALA A C 1
ATOM 694 O O . ALA A 1 92 ? 8.850 -10.680 4.359 1.00 91.25 92 ALA A O 1
ATOM 695 N N . GLY A 1 93 ? 7.910 -8.648 4.209 1.00 89.69 93 GLY A N 1
ATOM 696 C CA . GLY A 1 93 ? 6.543 -9.107 4.461 1.00 89.69 93 GLY A CA 1
ATOM 697 C C . GLY A 1 93 ? 6.072 -10.152 3.445 1.00 89.69 93 GLY A C 1
ATOM 698 O O . GLY A 1 93 ? 5.492 -11.169 3.821 1.00 89.69 93 GLY A O 1
ATOM 699 N N . ARG A 1 94 ? 6.373 -9.972 2.152 1.00 88.75 94 ARG A N 1
ATOM 700 C CA . ARG A 1 94 ? 6.055 -10.996 1.142 1.00 88.75 94 ARG A CA 1
ATOM 701 C C . ARG A 1 94 ? 6.848 -12.282 1.316 1.00 88.75 94 ARG A C 1
ATOM 703 O O . ARG A 1 94 ? 6.275 -13.350 1.127 1.00 88.75 94 ARG A O 1
ATOM 710 N N . ALA A 1 95 ? 8.130 -12.190 1.662 1.00 89.75 95 ALA A N 1
ATOM 711 C CA . ALA A 1 95 ? 8.936 -13.372 1.943 1.00 89.75 95 ALA A CA 1
ATOM 712 C C . ALA A 1 95 ? 8.357 -14.153 3.131 1.00 89.75 95 ALA A C 1
ATOM 714 O O . ALA A 1 95 ? 8.170 -15.362 3.027 1.00 89.75 95 ALA A O 1
ATOM 715 N N . PHE A 1 96 ? 7.976 -13.457 4.208 1.00 88.81 96 PHE A N 1
ATOM 716 C CA . PHE A 1 96 ? 7.303 -14.057 5.360 1.00 88.81 96 PHE A CA 1
ATOM 717 C C . PHE A 1 96 ? 6.022 -14.801 4.960 1.00 88.81 96 PHE A C 1
ATOM 719 O O . PHE A 1 96 ? 5.862 -15.974 5.281 1.00 88.81 96 PHE A O 1
ATOM 726 N N . MET A 1 97 ? 5.152 -14.162 4.173 1.00 86.62 97 MET A N 1
ATOM 727 C CA . MET A 1 97 ? 3.919 -14.796 3.690 1.00 86.62 97 MET A CA 1
ATOM 728 C C . MET A 1 97 ? 4.179 -16.010 2.785 1.00 86.62 97 MET A C 1
ATOM 730 O O . MET A 1 97 ? 3.403 -16.961 2.810 1.00 86.62 97 MET A O 1
ATOM 734 N N . ALA A 1 98 ? 5.254 -15.993 1.989 1.00 87.81 98 ALA A N 1
ATOM 735 C CA . ALA A 1 98 ? 5.610 -17.090 1.089 1.00 87.81 98 ALA A CA 1
ATOM 736 C C . ALA A 1 98 ? 6.183 -18.315 1.819 1.00 87.81 98 ALA A C 1
ATOM 738 O O . ALA A 1 98 ? 6.006 -19.435 1.346 1.00 87.81 98 ALA A O 1
ATOM 739 N N . MET A 1 99 ? 6.855 -18.116 2.958 1.00 87.50 99 MET A N 1
ATOM 740 C CA . MET A 1 99 ? 7.366 -19.216 3.786 1.00 87.50 99 MET A CA 1
ATOM 741 C C . MET A 1 99 ? 6.250 -19.964 4.533 1.00 87.50 99 MET A C 1
ATOM 743 O O . MET A 1 99 ? 6.445 -21.120 4.898 1.00 87.50 99 MET A O 1
ATOM 747 N N . GLY A 1 100 ? 5.081 -19.339 4.716 1.00 70.81 100 GLY A N 1
ATOM 748 C CA . GLY A 1 100 ? 3.989 -19.874 5.530 1.00 70.81 100 GLY A CA 1
ATOM 749 C C . GLY A 1 100 ? 4.242 -19.708 7.032 1.00 70.81 100 GLY A C 1
ATOM 750 O O . GLY A 1 100 ? 5.342 -19.362 7.462 1.00 70.81 100 GLY A O 1
ATOM 751 N N . ALA A 1 101 ? 3.204 -19.924 7.845 1.00 61.50 101 ALA A N 1
ATOM 752 C CA . ALA A 1 101 ? 3.396 -20.072 9.285 1.00 61.50 101 ALA A CA 1
ATOM 753 C C . ALA A 1 101 ? 4.164 -21.381 9.535 1.00 61.50 101 ALA A C 1
ATOM 755 O O . ALA A 1 101 ? 3.746 -22.425 9.030 1.00 61.50 101 ALA A O 1
ATOM 756 N N . LEU A 1 102 ? 5.287 -21.298 10.257 1.00 53.19 102 LEU A N 1
ATOM 757 C CA . LEU A 1 102 ? 5.998 -22.471 10.778 1.00 53.19 102 LEU A CA 1
ATOM 758 C C . LEU A 1 102 ? 5.109 -23.263 11.743 1.00 53.19 102 LEU A C 1
ATOM 760 O O . LEU A 1 102 ? 4.380 -22.613 12.530 1.00 53.19 102 LEU A O 1
#